Protein AF-A0A6V7KW07-F1 (afdb_monomer_lite)

Secondary structure (DSSP, 8-state):
---------TTTTB-TTT--B-SSEEEETT---EEHHHHHIIIIIS---B-TTT--B-S-EEEESS---GGGS---SEEETTTTEEESSHHHHHHHHHHHSEE-SS--S--EESSHHHHHHHHHHHH-----HHHHHT--

Sequence (140 aa):
MADKSKENNNNAGACVVCYKNVDIYSIGMCEHPVCYECSTRMRVLCKQNECPICRQDLPKVVFTKDIKPFRHIRRGNLFDGRYNIYFESRDVQQKFIQLLMHTCSICHEEQAFSNFHALKDHMRKKHELHYCDLCVENLK

Organism: NCBI:txid1563983

Radius of gyration: 18.55 Å; chains: 1; bounding box: 37×35×66 Å

pLDDT: mean 88.05, std 15.69, range [35.59, 97.81]

InterPro domains:
  IPR001841 Zinc finger, RING-type [PS50089] (15-55)
  IPR013083 Zinc finger, RING/FYVE/PHD-type [G3DSA:3.30.40.10] (1-70)
  IPR041888 ZN598/HEL22, RING finger [cd16615] (15-63)
  IPR044288 ZNF598/HEL2 [PTHR22938] (11-140)

Structure (mmCIF, N/CA/C/O backbone):
data_AF-A0A6V7KW07-F1
#
_entry.id   AF-A0A6V7KW07-F1
#
loop_
_atom_site.group_PDB
_atom_site.id
_atom_site.type_symbol
_atom_site.label_atom_id
_atom_site.label_alt_id
_atom_site.label_comp_id
_atom_site.label_asym_id
_atom_site.label_entity_id
_atom_site.label_seq_id
_atom_site.pdbx_PDB_ins_code
_atom_site.Cartn_x
_atom_site.Cartn_y
_atom_site.Cartn_z
_atom_site.occupancy
_atom_site.B_iso_or_equiv
_atom_site.auth_seq_id
_atom_site.auth_comp_id
_atom_site.auth_asym_id
_atom_site.auth_atom_id
_atom_site.pdbx_PDB_model_num
ATOM 1 N N . MET A 1 1 ? -12.178 -21.310 -46.068 1.00 35.59 1 MET A N 1
ATOM 2 C CA . MET A 1 1 ? -10.986 -21.851 -45.382 1.00 35.59 1 MET A CA 1
ATOM 3 C C . MET A 1 1 ? -10.550 -20.833 -44.335 1.00 35.59 1 MET A C 1
ATOM 5 O O . MET A 1 1 ? -10.276 -19.715 -44.738 1.00 35.59 1 MET A O 1
ATOM 9 N N . ALA A 1 2 ? -10.578 -21.246 -43.055 1.00 38.84 2 ALA A N 1
ATOM 10 C CA . ALA A 1 2 ? -10.009 -20.642 -41.829 1.00 38.84 2 ALA A CA 1
ATOM 11 C C . ALA A 1 2 ? -10.277 -19.135 -41.601 1.00 38.84 2 ALA A C 1
ATOM 13 O O . ALA A 1 2 ? -9.667 -18.292 -42.242 1.00 38.84 2 ALA A O 1
ATOM 14 N N . ASP A 1 3 ? -11.226 -18.707 -40.764 1.00 39.97 3 ASP A N 1
ATOM 15 C CA . ASP A 1 3 ? -11.284 -18.847 -39.293 1.00 39.97 3 ASP A CA 1
ATOM 16 C C . ASP A 1 3 ? -9.932 -18.668 -38.584 1.00 39.97 3 ASP A C 1
ATOM 18 O O . ASP A 1 3 ? -9.062 -19.542 -38.638 1.00 39.97 3 ASP A O 1
ATOM 22 N N . LYS A 1 4 ? -9.782 -17.522 -37.910 1.00 39.94 4 LYS A N 1
ATOM 23 C CA . LYS A 1 4 ? -9.125 -17.441 -36.602 1.00 39.94 4 LYS A CA 1
ATOM 24 C C . LYS A 1 4 ? -9.529 -16.152 -35.893 1.00 39.94 4 LYS A C 1
ATOM 26 O O . LYS A 1 4 ? -8.863 -15.121 -35.988 1.00 39.94 4 LYS A O 1
ATOM 31 N N . SER A 1 5 ? -10.615 -16.260 -35.138 1.00 45.47 5 SER A N 1
ATOM 32 C CA . SER A 1 5 ? -10.831 -15.482 -33.921 1.00 45.47 5 SER A CA 1
ATOM 33 C C . SER A 1 5 ? -9.555 -15.485 -33.069 1.00 45.47 5 SER A C 1
ATOM 35 O O . SER A 1 5 ? -8.989 -16.540 -32.781 1.00 45.47 5 SER A O 1
ATOM 37 N N . LYS A 1 6 ? -9.092 -14.305 -32.655 1.00 38.75 6 LYS A N 1
ATOM 38 C CA . LYS A 1 6 ? -8.189 -14.159 -31.508 1.00 38.75 6 LYS A CA 1
ATOM 39 C C . LYS A 1 6 ? -8.910 -13.341 -30.448 1.00 38.75 6 LYS A C 1
ATOM 41 O O . LYS A 1 6 ? -8.697 -12.141 -30.313 1.00 38.75 6 LYS A O 1
ATOM 46 N N . GLU A 1 7 ? -9.774 -14.028 -29.709 1.00 42.28 7 GLU A N 1
ATOM 47 C CA . GLU A 1 7 ? -10.015 -13.693 -28.311 1.00 42.28 7 GLU A CA 1
ATOM 48 C C . GLU A 1 7 ? -8.656 -13.635 -27.606 1.00 42.28 7 GLU A C 1
ATOM 50 O O . GLU A 1 7 ? -7.849 -14.556 -27.741 1.00 42.28 7 GLU A O 1
ATOM 55 N N . ASN A 1 8 ? -8.375 -12.560 -26.873 1.00 36.12 8 ASN A N 1
ATOM 56 C CA . ASN A 1 8 ? -7.239 -12.557 -25.960 1.00 36.12 8 ASN A CA 1
ATOM 57 C C . ASN A 1 8 ? -7.607 -11.846 -24.654 1.00 36.12 8 ASN A C 1
ATOM 59 O O . ASN A 1 8 ? -7.234 -10.710 -24.393 1.00 36.12 8 ASN A O 1
ATOM 63 N N . ASN A 1 9 ? -8.370 -12.599 -23.862 1.00 37.94 9 ASN A N 1
ATOM 64 C CA . ASN A 1 9 ? -8.259 -12.743 -22.415 1.00 37.94 9 ASN A CA 1
ATOM 65 C C . ASN A 1 9 ? -8.400 -11.465 -21.560 1.00 37.94 9 ASN A C 1
ATOM 67 O O . ASN A 1 9 ? -7.426 -10.773 -21.264 1.00 37.94 9 ASN A O 1
ATOM 71 N N . ASN A 1 10 ? -9.615 -11.247 -21.047 1.00 39.22 10 ASN A N 1
ATOM 72 C CA . ASN A 1 10 ? -10.004 -10.234 -20.051 1.00 39.22 10 ASN A CA 1
ATOM 73 C C . ASN A 1 10 ? -9.344 -10.421 -18.657 1.00 39.22 10 ASN A C 1
ATOM 75 O O . ASN A 1 10 ? -9.960 -10.139 -17.636 1.00 39.22 10 ASN A O 1
ATOM 79 N N . ASN A 1 11 ? -8.100 -10.909 -18.594 1.00 50.12 11 ASN A N 1
ATOM 80 C CA . ASN A 1 11 ? -7.368 -11.196 -17.357 1.00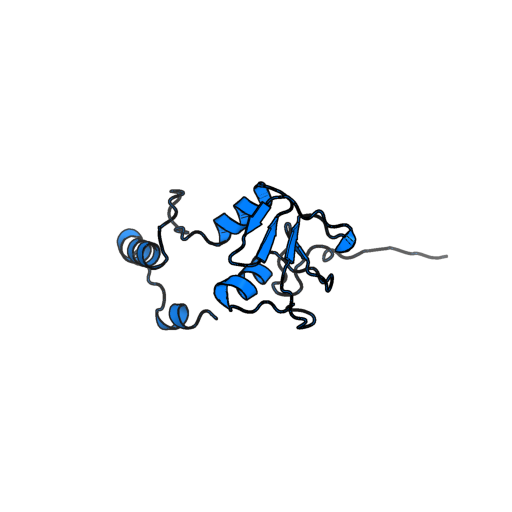 50.12 11 ASN A CA 1
ATOM 81 C C . ASN A 1 11 ? -5.919 -10.658 -17.352 1.00 50.12 11 ASN A C 1
ATOM 83 O O . ASN A 1 11 ? -5.145 -10.965 -16.451 1.00 50.12 11 ASN A O 1
ATOM 87 N N . ALA A 1 12 ? -5.521 -9.849 -18.343 1.00 60.69 12 ALA A N 1
ATOM 88 C CA . ALA A 1 12 ? -4.148 -9.335 -18.462 1.00 60.69 12 ALA A CA 1
ATOM 89 C C . ALA A 1 12 ? -3.749 -8.303 -17.380 1.00 60.69 12 ALA A C 1
ATOM 91 O O . ALA A 1 12 ? -2.587 -7.911 -17.310 1.00 60.69 12 ALA A O 1
ATOM 92 N N . GLY A 1 13 ? -4.695 -7.870 -16.539 1.00 82.56 13 GLY A N 1
ATOM 93 C CA . GLY A 1 13 ? -4.489 -6.849 -15.509 1.00 82.56 13 GLY A CA 1
ATOM 94 C C . GLY A 1 13 ? -4.784 -7.299 -14.078 1.00 82.56 13 GLY A C 1
ATOM 95 O O . GLY A 1 13 ? -4.715 -6.468 -13.180 1.00 82.56 13 GLY A O 1
ATOM 96 N N . ALA A 1 14 ? -5.130 -8.567 -13.831 1.00 93.38 14 ALA A N 1
ATOM 97 C CA . ALA A 1 14 ? -5.489 -9.033 -12.491 1.00 93.38 14 ALA A CA 1
ATOM 98 C C . ALA A 1 14 ? -4.270 -9.509 -11.683 1.00 93.38 14 ALA A C 1
ATOM 100 O O . ALA A 1 14 ? -3.322 -10.091 -12.211 1.00 93.38 14 ALA A O 1
ATOM 101 N N . CYS A 1 15 ? -4.299 -9.293 -10.369 1.00 95.38 15 CYS A N 1
ATOM 102 C CA . CYS A 1 15 ? -3.272 -9.781 -9.457 1.00 95.38 15 CYS A CA 1
ATOM 103 C C . CYS A 1 15 ? -3.432 -11.284 -9.238 1.00 95.38 15 CYS A C 1
ATOM 105 O O . CYS A 1 15 ? -4.479 -11.720 -8.777 1.00 95.38 15 CYS A O 1
ATOM 107 N N . VAL A 1 16 ? -2.381 -12.078 -9.426 1.00 93.00 16 VAL A N 1
ATOM 108 C CA . VAL A 1 16 ? -2.450 -13.534 -9.184 1.00 93.00 16 VAL A CA 1
ATOM 109 C C . VAL A 1 16 ? -2.633 -13.919 -7.707 1.00 93.00 16 VAL A C 1
ATOM 111 O O . VAL A 1 16 ? -2.960 -15.060 -7.407 1.00 93.00 16 VAL A O 1
ATOM 114 N N . VAL A 1 17 ? -2.411 -12.981 -6.777 1.00 95.19 17 VAL A N 1
ATOM 115 C CA . VAL A 1 17 ? -2.537 -13.224 -5.329 1.00 95.19 17 VAL A CA 1
ATOM 116 C C . VAL A 1 17 ? -3.959 -12.956 -4.835 1.00 95.19 17 VAL A C 1
ATOM 118 O O . VAL A 1 17 ? -4.502 -13.746 -4.071 1.00 95.19 17 VAL A O 1
ATOM 121 N N . CYS A 1 18 ? -4.564 -11.835 -5.241 1.00 96.56 18 CYS A N 1
ATOM 122 C CA . CYS A 1 18 ? -5.886 -11.419 -4.754 1.00 96.56 18 CYS A CA 1
ATOM 123 C C . CYS A 1 18 ? -6.975 -11.366 -5.829 1.00 96.56 18 CYS A C 1
ATOM 125 O O . CYS A 1 18 ? -8.109 -11.030 -5.505 1.00 96.56 18 CYS A O 1
ATOM 127 N N . TYR A 1 19 ? -6.638 -11.654 -7.088 1.00 95.56 19 TYR A N 1
ATOM 128 C CA . TYR A 1 19 ? -7.529 -11.665 -8.256 1.00 95.56 19 TYR A CA 1
ATOM 129 C C . TYR A 1 19 ? -8.255 -10.342 -8.555 1.00 95.56 19 TYR A C 1
ATOM 131 O O . TYR A 1 19 ? -9.131 -10.296 -9.413 1.00 95.56 19 TYR A O 1
ATOM 139 N N . LYS A 1 20 ? -7.876 -9.241 -7.892 1.00 94.44 20 LYS A N 1
ATOM 140 C CA . LYS A 1 20 ? -8.365 -7.892 -8.207 1.00 94.44 20 LYS A CA 1
ATOM 141 C C . LYS A 1 20 ? -7.637 -7.319 -9.423 1.00 94.44 20 LYS A C 1
ATOM 143 O O . LYS A 1 20 ? -6.455 -7.609 -9.616 1.00 94.44 20 LYS A O 1
ATOM 148 N N . ASN A 1 21 ? -8.309 -6.444 -10.169 1.00 94.50 21 ASN A N 1
ATOM 149 C CA . ASN A 1 21 ? -7.675 -5.609 -11.193 1.00 94.50 21 ASN A CA 1
ATOM 150 C C . ASN A 1 21 ? -6.602 -4.707 -10.574 1.00 94.50 21 ASN A C 1
ATOM 152 O O . ASN A 1 21 ? -6.756 -4.234 -9.445 1.00 94.50 21 ASN A O 1
ATOM 156 N N . VAL A 1 22 ? -5.510 -4.496 -11.304 1.00 94.81 22 VAL A N 1
ATOM 157 C CA . VAL A 1 22 ? -4.309 -3.841 -10.791 1.00 94.81 22 VAL A CA 1
ATOM 158 C C . VAL A 1 22 ? -4.000 -2.580 -11.579 1.00 94.81 22 VAL A C 1
ATOM 160 O O . VAL A 1 22 ? -3.649 -2.647 -12.750 1.00 94.81 22 VAL A O 1
ATOM 163 N N . ASP A 1 23 ? -4.042 -1.442 -10.889 1.00 93.62 23 ASP A N 1
ATOM 164 C CA . ASP A 1 23 ? -3.575 -0.157 -11.427 1.00 93.62 23 ASP A CA 1
ATOM 165 C C . ASP A 1 23 ? -2.111 0.133 -11.063 1.00 93.62 23 ASP A C 1
ATOM 167 O O . ASP A 1 23 ? -1.434 0.914 -11.727 1.00 93.62 23 ASP A O 1
ATOM 171 N N . ILE A 1 24 ? -1.627 -0.457 -9.963 1.00 96.25 24 ILE A N 1
ATOM 172 C CA . ILE A 1 24 ? -0.268 -0.269 -9.445 1.00 96.25 24 ILE A CA 1
ATOM 173 C C . ILE A 1 24 ? 0.324 -1.634 -9.103 1.00 96.25 24 ILE A C 1
ATOM 175 O O . ILE A 1 24 ? -0.177 -2.360 -8.235 1.00 96.25 24 ILE A O 1
ATOM 179 N N . TYR A 1 25 ? 1.438 -1.942 -9.749 1.00 96.19 25 TYR A N 1
ATOM 180 C CA . TYR A 1 25 ? 2.221 -3.149 -9.553 1.00 96.19 25 TYR A CA 1
ATOM 181 C C . TYR A 1 25 ? 3.414 -2.892 -8.641 1.00 96.19 25 TYR A C 1
ATOM 183 O O . TYR A 1 25 ? 3.975 -1.802 -8.605 1.00 96.19 25 TYR A O 1
ATOM 191 N N . SER A 1 26 ? 3.830 -3.933 -7.935 1.00 96.12 26 SER A N 1
ATOM 192 C CA . SER A 1 26 ? 5.103 -4.064 -7.252 1.00 96.12 26 SER A CA 1
ATOM 193 C C . SER A 1 26 ? 5.984 -5.009 -8.054 1.00 96.12 26 SER A C 1
ATOM 195 O O . SER A 1 26 ? 5.628 -6.174 -8.237 1.00 96.12 26 SER A O 1
ATOM 197 N N . ILE A 1 27 ? 7.126 -4.505 -8.520 1.00 94.31 27 ILE A N 1
ATOM 198 C CA . ILE A 1 27 ? 8.106 -5.288 -9.270 1.00 94.31 27 ILE A CA 1
ATOM 199 C C . ILE A 1 27 ? 9.420 -5.339 -8.488 1.00 94.31 27 ILE A C 1
ATOM 201 O O . ILE A 1 27 ? 9.990 -4.307 -8.118 1.00 94.31 27 ILE A O 1
ATOM 205 N N . GLY A 1 28 ? 9.902 -6.553 -8.232 1.00 93.56 28 GLY A N 1
ATOM 206 C CA . GLY A 1 28 ? 11.223 -6.816 -7.663 1.00 93.56 28 GLY A CA 1
ATOM 207 C C . GLY A 1 28 ? 12.219 -7.297 -8.717 1.00 93.56 28 GLY A C 1
ATOM 208 O O . GLY A 1 28 ? 11.895 -7.416 -9.895 1.00 93.56 28 GLY A O 1
ATOM 209 N N . MET A 1 29 ? 13.430 -7.644 -8.283 1.00 92.81 29 MET A N 1
ATOM 210 C CA . MET A 1 29 ? 14.473 -8.175 -9.174 1.00 92.81 29 MET A CA 1
ATOM 211 C C . MET A 1 29 ? 14.111 -9.514 -9.844 1.00 92.81 29 MET A C 1
ATOM 213 O O . MET A 1 29 ? 14.745 -9.879 -10.824 1.00 92.81 29 MET A O 1
ATOM 217 N N . CYS A 1 30 ? 13.113 -10.240 -9.325 1.00 93.94 30 CYS A N 1
ATOM 218 C CA . CYS A 1 30 ? 12.584 -11.460 -9.940 1.00 93.94 30 CYS A CA 1
ATOM 219 C C . CYS A 1 30 ? 11.525 -11.188 -11.025 1.00 93.94 30 CYS A C 1
ATOM 221 O O . CYS A 1 30 ? 10.955 -12.134 -11.551 1.00 93.94 30 CYS A O 1
ATOM 223 N N . GLU A 1 31 ? 11.199 -9.917 -11.290 1.00 92.00 31 GLU A N 1
ATOM 224 C CA . GLU A 1 31 ? 10.319 -9.431 -12.370 1.00 92.00 31 GLU A CA 1
ATOM 225 C C . GLU A 1 31 ? 8.856 -9.913 -12.351 1.00 92.00 31 GLU A C 1
ATOM 227 O O . GLU A 1 31 ? 8.051 -9.479 -13.167 1.00 92.00 31 GLU A O 1
ATOM 232 N N . HIS A 1 32 ? 8.474 -10.730 -11.374 1.00 93.56 32 HIS A N 1
ATOM 233 C CA . HIS A 1 32 ? 7.098 -11.140 -11.114 1.00 93.56 32 HIS A CA 1
ATOM 234 C C . HIS A 1 32 ? 6.205 -9.959 -10.679 1.00 93.56 32 HIS A C 1
ATOM 236 O O . HIS A 1 32 ? 6.435 -9.406 -9.597 1.00 93.56 32 HIS A O 1
ATOM 242 N N . PRO A 1 33 ? 5.169 -9.591 -11.460 1.00 94.25 33 PRO A N 1
ATOM 243 C CA . PRO A 1 33 ? 4.261 -8.514 -11.096 1.00 94.25 33 PRO A CA 1
ATOM 244 C C . PRO A 1 33 ? 3.227 -8.964 -10.061 1.00 94.25 33 PRO A C 1
ATOM 246 O O . PRO A 1 33 ? 2.544 -9.973 -10.224 1.00 94.25 33 PRO A O 1
ATOM 249 N N . VAL A 1 34 ? 3.077 -8.175 -8.999 1.00 96.19 34 VAL A N 1
ATOM 250 C CA . VAL A 1 34 ? 2.070 -8.364 -7.940 1.00 96.19 34 VAL A CA 1
ATOM 251 C C . VAL A 1 34 ? 1.421 -7.015 -7.658 1.00 96.19 34 VAL A C 1
ATOM 253 O O . VAL A 1 34 ? 2.102 -6.001 -7.752 1.00 96.19 34 VAL A O 1
ATOM 256 N N . CYS A 1 35 ? 0.136 -6.938 -7.303 1.00 97.69 35 CYS A N 1
ATOM 257 C CA . CYS A 1 35 ? -0.439 -5.634 -6.956 1.00 97.69 35 CYS A CA 1
ATOM 258 C C . CYS A 1 35 ? 0.232 -5.024 -5.715 1.00 97.69 35 CYS A C 1
ATOM 260 O O . CYS A 1 35 ? 0.675 -5.729 -4.799 1.00 97.69 35 CYS A O 1
ATOM 262 N N . TYR A 1 36 ? 0.285 -3.695 -5.672 1.00 97.75 36 TYR A N 1
ATOM 263 C CA . TYR A 1 36 ? 0.917 -2.978 -4.568 1.00 97.75 36 TYR A CA 1
ATOM 264 C C . TYR A 1 36 ? 0.240 -3.250 -3.213 1.00 97.75 36 TYR A C 1
ATOM 266 O O . TYR A 1 36 ? 0.934 -3.273 -2.200 1.00 97.75 36 TYR A O 1
ATOM 274 N N . GLU A 1 37 ? -1.072 -3.523 -3.174 1.00 97.81 37 GLU A N 1
ATOM 275 C CA . GLU A 1 37 ? -1.790 -3.902 -1.946 1.00 97.81 37 GLU A CA 1
ATOM 276 C C . GLU A 1 37 ? -1.255 -5.214 -1.365 1.00 97.81 37 GLU A C 1
ATOM 278 O O . GLU A 1 37 ? -0.907 -5.280 -0.186 1.00 97.81 37 GLU A O 1
ATOM 283 N N . CYS A 1 38 ? -1.132 -6.254 -2.196 1.00 97.81 38 CYS A N 1
ATOM 284 C CA . CYS A 1 38 ? -0.604 -7.548 -1.771 1.00 97.81 38 CYS A CA 1
ATOM 285 C C . CYS A 1 38 ? 0.860 -7.435 -1.345 1.00 97.81 38 CYS A C 1
ATOM 287 O O . CYS A 1 38 ? 1.220 -7.947 -0.288 1.00 97.81 38 CYS A O 1
ATOM 289 N N . SER A 1 39 ? 1.697 -6.719 -2.108 1.00 97.56 39 SER A N 1
ATOM 290 C CA . SER A 1 39 ? 3.085 -6.493 -1.689 1.00 97.56 39 SER A CA 1
ATOM 291 C C . SER A 1 39 ? 3.167 -5.701 -0.383 1.00 97.56 39 SER A C 1
ATOM 293 O O . SER A 1 39 ? 4.023 -6.005 0.446 1.00 97.56 39 SER A O 1
ATOM 295 N N . THR A 1 40 ? 2.311 -4.694 -0.189 1.00 97.44 40 THR A N 1
ATOM 296 C CA . THR A 1 40 ? 2.242 -3.921 1.059 1.00 97.44 40 THR A CA 1
ATOM 297 C C . THR A 1 40 ? 1.854 -4.823 2.222 1.00 97.44 40 THR A C 1
ATOM 299 O O . THR A 1 40 ? 2.519 -4.794 3.251 1.00 97.44 40 THR A O 1
ATOM 302 N N . ARG A 1 41 ? 0.839 -5.680 2.054 1.00 96.06 41 ARG A N 1
ATOM 303 C CA . ARG A 1 41 ? 0.429 -6.643 3.082 1.00 96.06 41 ARG A CA 1
ATOM 304 C C . ARG A 1 41 ? 1.593 -7.543 3.498 1.00 96.06 41 ARG A C 1
ATOM 306 O O . ARG A 1 41 ? 1.902 -7.603 4.684 1.00 96.06 41 ARG A O 1
ATOM 313 N N . MET A 1 42 ? 2.278 -8.172 2.542 1.00 95.81 42 MET A N 1
ATOM 314 C CA . MET A 1 42 ? 3.404 -9.063 2.850 1.00 95.81 42 MET A CA 1
ATOM 315 C C . MET A 1 42 ? 4.526 -8.325 3.593 1.00 95.81 42 MET A C 1
ATOM 317 O O . MET A 1 42 ? 4.963 -8.763 4.656 1.00 95.81 42 MET A O 1
ATOM 321 N N . ARG A 1 43 ? 4.943 -7.157 3.088 1.00 96.75 43 ARG A N 1
ATOM 322 C CA . ARG A 1 43 ? 6.085 -6.407 3.637 1.00 96.75 43 ARG A CA 1
ATOM 323 C C . ARG A 1 43 ? 5.786 -5.721 4.963 1.00 96.75 43 ARG A C 1
ATOM 325 O O . ARG A 1 43 ? 6.615 -5.741 5.866 1.00 96.75 43 ARG A O 1
ATOM 332 N N . VAL A 1 44 ? 4.623 -5.084 5.075 1.00 95.38 44 VAL A N 1
ATOM 333 C CA . VAL A 1 44 ? 4.276 -4.221 6.212 1.00 95.38 44 VAL A CA 1
ATOM 334 C C . VAL A 1 44 ? 3.597 -5.017 7.320 1.00 95.38 44 VAL A C 1
ATOM 336 O O . VAL A 1 44 ? 4.020 -4.935 8.472 1.00 95.38 44 VAL A O 1
ATOM 339 N N . LEU A 1 45 ? 2.563 -5.792 6.979 1.00 92.81 45 LEU A N 1
ATOM 340 C CA . LEU A 1 45 ? 1.759 -6.521 7.961 1.00 92.81 45 LEU A CA 1
ATOM 341 C C . LEU A 1 45 ? 2.425 -7.846 8.352 1.00 92.81 45 LEU A C 1
ATOM 343 O O . LEU A 1 45 ? 2.652 -8.097 9.536 1.00 92.81 45 LEU A O 1
ATOM 347 N N . CYS A 1 46 ? 2.790 -8.664 7.360 1.00 94.00 46 CYS A N 1
ATOM 348 C CA . CYS A 1 46 ? 3.376 -9.989 7.589 1.00 94.00 46 CYS A CA 1
ATOM 349 C C . CYS A 1 46 ? 4.890 -9.932 7.872 1.00 94.00 46 CYS A C 1
ATOM 351 O O . CYS A 1 46 ? 5.455 -10.907 8.361 1.00 94.00 46 CYS A O 1
ATOM 353 N N . LYS A 1 47 ? 5.545 -8.789 7.608 1.00 94.31 47 LYS A N 1
ATOM 354 C CA . LYS A 1 47 ? 7.000 -8.581 7.750 1.00 94.31 47 LYS A CA 1
ATOM 355 C C . LYS A 1 47 ? 7.840 -9.565 6.923 1.00 94.31 47 LYS A C 1
ATOM 357 O O . LYS A 1 47 ? 8.918 -9.974 7.345 1.00 94.31 47 LYS A O 1
ATOM 362 N N . GLN A 1 48 ? 7.343 -9.931 5.745 1.00 95.88 48 GLN A N 1
ATOM 363 C CA . GLN A 1 48 ? 7.989 -10.832 4.794 1.00 95.88 48 GLN A CA 1
ATOM 364 C C . GLN A 1 48 ? 8.310 -10.076 3.503 1.00 95.88 48 GLN A C 1
ATOM 366 O O . GLN A 1 48 ? 7.434 -9.472 2.881 1.00 95.88 48 GLN A O 1
ATOM 371 N N . ASN A 1 49 ? 9.578 -10.114 3.093 1.00 96.38 49 ASN A N 1
ATOM 372 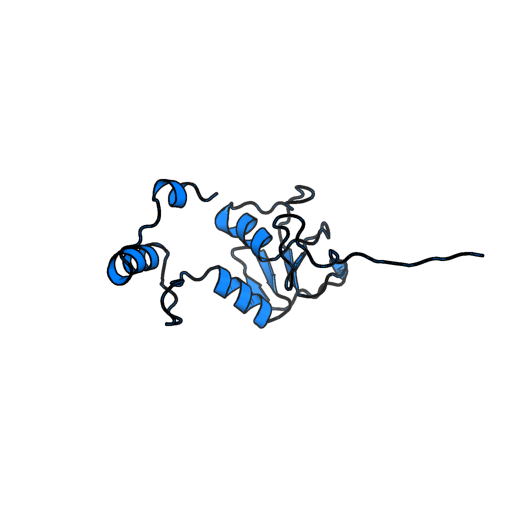C CA . ASN A 1 49 ? 10.071 -9.425 1.897 1.00 96.38 49 ASN A CA 1
ATOM 373 C C . ASN A 1 49 ? 10.205 -10.352 0.683 1.00 96.38 49 ASN A C 1
ATOM 375 O O . ASN A 1 49 ? 10.778 -9.952 -0.326 1.00 96.38 49 ASN A O 1
ATOM 379 N N . GLU A 1 50 ? 9.666 -11.564 0.750 1.00 97.06 50 GLU A N 1
ATOM 380 C CA . GLU A 1 50 ? 9.731 -12.538 -0.334 1.00 97.06 50 GLU A CA 1
ATOM 381 C C . GLU A 1 50 ? 8.698 -12.246 -1.431 1.00 97.06 50 GLU A C 1
ATOM 383 O O . GLU A 1 50 ? 7.612 -11.709 -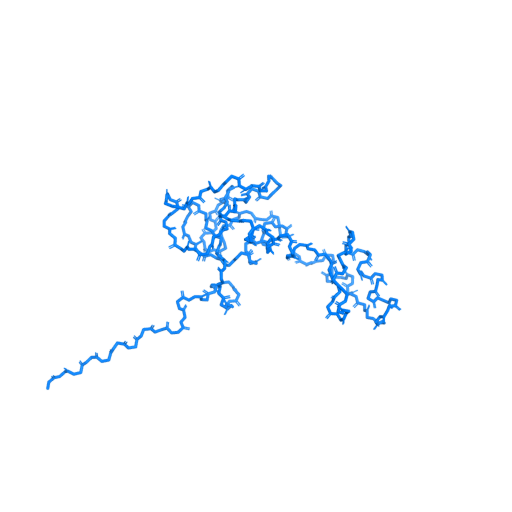1.193 1.00 97.06 50 GLU A O 1
ATOM 388 N N . CYS A 1 51 ? 9.023 -12.629 -2.664 1.00 96.62 51 CYS A N 1
ATOM 389 C CA . CYS A 1 51 ? 8.054 -12.655 -3.749 1.00 96.62 51 CYS A CA 1
ATOM 390 C C . CYS A 1 51 ? 6.968 -13.705 -3.448 1.00 96.62 51 CYS A C 1
ATOM 392 O O . CYS A 1 51 ? 7.306 -14.881 -3.306 1.00 96.62 51 CYS A O 1
ATOM 394 N N . PRO A 1 52 ? 5.668 -13.361 -3.450 1.00 94.50 52 PRO A N 1
ATOM 395 C CA . PRO A 1 52 ? 4.611 -14.345 -3.204 1.00 94.50 52 PRO A CA 1
ATOM 396 C C . PRO A 1 52 ? 4.468 -15.378 -4.335 1.00 94.50 52 PRO A C 1
ATOM 398 O O . PRO A 1 52 ? 3.791 -16.383 -4.149 1.00 94.50 52 PRO A O 1
ATOM 401 N N . ILE A 1 53 ? 5.098 -15.148 -5.496 1.00 95.00 53 ILE A N 1
ATOM 402 C CA . ILE A 1 53 ? 5.081 -16.076 -6.636 1.00 95.00 53 ILE A CA 1
ATOM 403 C C . ILE A 1 53 ? 6.239 -17.074 -6.548 1.00 95.00 53 ILE A C 1
ATOM 405 O O . ILE A 1 53 ? 6.015 -18.279 -6.537 1.00 95.00 53 ILE A O 1
ATOM 409 N N . CYS A 1 54 ? 7.482 -16.587 -6.481 1.00 96.56 54 CYS A N 1
ATOM 410 C CA . CYS A 1 54 ? 8.672 -17.444 -6.559 1.00 96.56 54 CYS A CA 1
ATOM 411 C C . CYS A 1 54 ? 9.436 -17.613 -5.241 1.00 96.56 54 CYS A C 1
ATOM 413 O O . CYS A 1 54 ? 10.447 -18.307 -5.225 1.00 96.56 54 CYS A O 1
ATOM 415 N N . ARG A 1 55 ? 8.988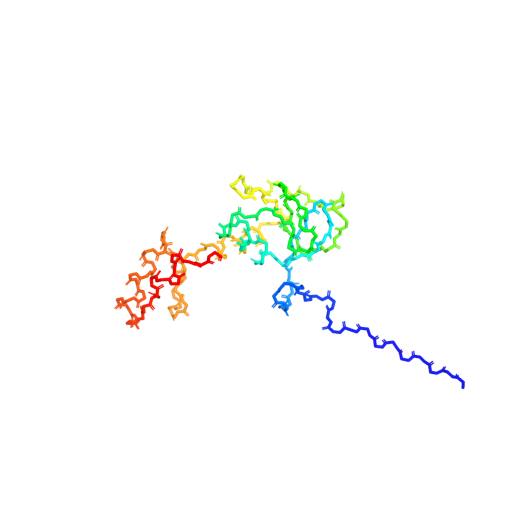 -16.978 -4.150 1.00 96.31 55 ARG A N 1
ATOM 416 C CA . ARG A 1 55 ? 9.621 -16.994 -2.815 1.00 96.31 55 ARG A CA 1
ATOM 417 C C . ARG A 1 55 ? 11.049 -16.454 -2.751 1.00 96.31 55 ARG A C 1
ATOM 419 O O . ARG A 1 55 ? 11.715 -16.576 -1.735 1.00 96.31 55 ARG A O 1
ATOM 426 N N . GLN A 1 56 ? 11.533 -15.827 -3.818 1.00 97.50 56 GLN A N 1
ATOM 427 C CA . GLN A 1 56 ? 12.820 -15.152 -3.771 1.00 97.50 56 GLN A CA 1
ATOM 428 C C . GLN A 1 56 ? 12.741 -13.962 -2.809 1.00 97.50 56 GLN A C 1
ATOM 430 O O . GLN A 1 56 ? 11.793 -13.178 -2.898 1.00 97.50 56 GLN A O 1
ATOM 435 N N . ASP A 1 57 ? 13.741 -13.793 -1.941 1.00 97.38 57 ASP A N 1
ATOM 436 C CA . ASP A 1 57 ? 13.867 -12.580 -1.135 1.00 97.38 57 ASP A CA 1
ATOM 437 C C . ASP A 1 57 ? 14.027 -11.355 -2.048 1.00 97.38 57 ASP A C 1
ATOM 439 O O . ASP A 1 57 ? 14.808 -11.347 -3.008 1.00 97.38 57 ASP A O 1
ATOM 443 N N . LEU A 1 58 ? 13.238 -10.319 -1.773 1.00 96.31 58 LEU A N 1
ATOM 444 C CA . LEU A 1 58 ? 13.240 -9.067 -2.513 1.00 96.31 58 LEU A CA 1
ATOM 445 C C . LEU A 1 58 ? 13.589 -7.931 -1.543 1.00 96.31 58 LEU A C 1
ATOM 447 O O . LEU A 1 58 ? 12.682 -7.291 -0.993 1.00 96.31 58 LEU A O 1
ATOM 451 N N . PRO A 1 59 ? 14.885 -7.604 -1.376 1.00 94.62 59 PRO A N 1
ATOM 452 C CA . PRO A 1 59 ? 15.318 -6.533 -0.482 1.00 94.62 59 PRO A CA 1
ATOM 453 C C . PRO A 1 59 ? 14.704 -5.177 -0.831 1.00 94.62 59 PRO A C 1
ATOM 455 O O . PRO A 1 59 ? 14.531 -4.332 0.041 1.00 94.62 59 PRO A O 1
ATOM 458 N N . LYS A 1 60 ? 14.393 -4.962 -2.116 1.00 94.31 60 LYS A N 1
ATOM 459 C CA . LYS A 1 60 ? 13.813 -3.736 -2.667 1.00 94.31 60 LYS A CA 1
ATOM 460 C C . LYS A 1 60 ? 12.786 -4.073 -3.742 1.00 94.31 60 LYS A C 1
ATOM 462 O O . LYS A 1 60 ? 12.988 -5.002 -4.525 1.00 94.31 60 LYS A O 1
ATOM 467 N N . VAL A 1 61 ? 11.737 -3.262 -3.825 1.00 95.50 61 VAL A N 1
ATOM 468 C CA . VAL A 1 61 ? 10.744 -3.292 -4.911 1.00 95.50 61 VAL A CA 1
ATOM 469 C C . VAL A 1 61 ? 10.475 -1.889 -5.430 1.00 95.50 61 VAL A C 1
ATOM 471 O O . VAL A 1 61 ? 10.744 -0.900 -4.746 1.00 95.50 61 VAL A O 1
ATOM 474 N N . VAL A 1 62 ? 9.932 -1.808 -6.639 1.00 95.88 62 VAL A N 1
ATOM 475 C CA . VAL A 1 62 ? 9.413 -0.565 -7.206 1.00 95.88 62 VAL A CA 1
ATOM 476 C C . VAL A 1 62 ? 7.907 -0.688 -7.371 1.00 95.88 62 VAL A C 1
ATOM 478 O O . VAL A 1 62 ? 7.429 -1.671 -7.934 1.00 95.88 62 VAL A O 1
ATOM 481 N N . PHE A 1 63 ? 7.169 0.300 -6.873 1.00 96.44 63 PHE A N 1
ATOM 482 C CA . PHE A 1 63 ? 5.751 0.465 -7.156 1.00 96.44 63 PHE A CA 1
ATOM 483 C C . PHE A 1 63 ? 5.581 1.360 -8.386 1.00 96.44 63 PHE A C 1
ATOM 485 O O . PHE A 1 63 ? 6.092 2.483 -8.414 1.00 96.44 63 PHE A O 1
ATOM 492 N N . THR A 1 64 ? 4.887 0.852 -9.402 1.00 94.12 64 THR A N 1
ATOM 493 C CA . THR A 1 64 ? 4.768 1.467 -10.734 1.00 94.12 64 THR A CA 1
ATOM 494 C C . THR A 1 64 ? 3.439 1.102 -11.390 1.00 94.12 64 THR A C 1
ATOM 496 O O . THR A 1 64 ? 2.852 0.069 -11.068 1.00 94.12 64 THR A O 1
ATOM 499 N N . LYS A 1 65 ? 2.956 1.945 -12.306 1.00 92.88 65 LYS A N 1
ATOM 500 C CA . LYS A 1 65 ? 1.773 1.645 -13.131 1.00 92.88 65 LYS A CA 1
ATOM 501 C C . LYS A 1 65 ? 2.112 0.847 -14.390 1.00 92.88 65 LYS A C 1
ATOM 503 O O . LYS A 1 65 ? 1.233 0.218 -14.966 1.00 92.88 65 LYS A O 1
ATOM 508 N N . ASP A 1 66 ? 3.383 0.831 -14.788 1.00 86.75 66 ASP A N 1
ATOM 509 C CA . ASP A 1 66 ? 3.850 0.153 -15.992 1.00 86.75 66 ASP A CA 1
ATOM 510 C C . ASP A 1 66 ? 4.595 -1.143 -15.650 1.00 86.75 66 ASP A C 1
ATOM 512 O O . ASP A 1 66 ? 5.618 -1.134 -14.962 1.00 86.75 66 ASP A O 1
ATOM 516 N N . ILE A 1 67 ? 4.161 -2.269 -16.221 1.00 83.19 67 ILE A N 1
ATOM 517 C CA . ILE A 1 67 ? 4.943 -3.509 -16.167 1.00 83.19 67 ILE A CA 1
ATOM 518 C C . ILE A 1 67 ? 6.054 -3.427 -17.217 1.00 83.19 67 ILE A C 1
ATOM 520 O O . ILE A 1 67 ? 5.819 -3.550 -18.420 1.00 83.19 67 ILE A O 1
ATOM 524 N N . LYS A 1 68 ? 7.288 -3.226 -16.756 1.00 80.69 68 LYS A N 1
ATOM 525 C CA . LYS A 1 68 ? 8.505 -3.241 -17.578 1.00 80.69 68 LYS A CA 1
ATOM 526 C C . LYS A 1 68 ? 9.542 -4.160 -16.929 1.00 80.69 68 LYS A C 1
ATOM 528 O O . LYS A 1 68 ? 9.497 -4.336 -15.711 1.00 80.69 68 LYS A O 1
ATOM 533 N N . PRO A 1 69 ? 10.503 -4.710 -17.695 1.00 78.88 69 PRO A N 1
ATOM 534 C CA . PRO A 1 69 ? 11.652 -5.399 -17.114 1.00 78.88 69 PRO A CA 1
ATOM 535 C C . PRO A 1 69 ? 12.314 -4.527 -16.048 1.00 78.88 69 PRO A C 1
ATOM 537 O O . PRO A 1 69 ? 12.452 -3.316 -16.244 1.00 78.88 69 PRO A O 1
ATOM 540 N N . PHE A 1 70 ? 12.751 -5.118 -14.939 1.00 77.19 70 PHE A N 1
ATOM 541 C CA . PHE A 1 70 ? 13.209 -4.395 -13.750 1.00 77.19 70 PHE A CA 1
ATOM 542 C C . PHE A 1 70 ? 14.361 -3.433 -14.056 1.00 77.19 70 PHE A C 1
ATOM 544 O O . PHE A 1 70 ? 14.446 -2.351 -13.478 1.00 77.19 70 PHE A O 1
ATOM 551 N N . ARG A 1 71 ? 15.212 -3.777 -15.032 1.00 77.94 71 ARG A N 1
ATOM 552 C CA . ARG A 1 71 ? 16.303 -2.910 -15.508 1.00 77.94 71 ARG A CA 1
ATOM 553 C C . ARG A 1 71 ? 15.811 -1.608 -16.155 1.00 77.94 71 ARG A C 1
ATOM 555 O O . ARG A 1 71 ? 16.550 -0.631 -16.189 1.00 77.94 71 ARG A O 1
ATOM 562 N N . HIS A 1 72 ? 14.597 -1.602 -16.697 1.00 77.44 72 HIS A N 1
ATOM 563 C CA . HIS A 1 72 ? 13.984 -0.461 -17.381 1.00 77.44 72 HIS A CA 1
ATOM 564 C C . HIS A 1 72 ? 12.974 0.284 -16.497 1.00 77.44 72 HIS A C 1
ATOM 566 O O . HIS A 1 72 ? 12.496 1.351 -16.886 1.00 77.44 72 HIS A O 1
ATOM 572 N N . ILE A 1 73 ? 12.654 -0.247 -15.313 1.00 75.19 73 ILE A N 1
ATOM 573 C CA . ILE A 1 73 ? 11.813 0.451 -14.346 1.00 75.19 73 ILE A CA 1
ATOM 574 C C . ILE A 1 73 ? 12.608 1.618 -13.768 1.00 75.19 73 ILE A C 1
ATOM 576 O O . ILE A 1 73 ? 13.675 1.447 -13.170 1.00 75.19 73 ILE A O 1
ATOM 580 N N . ARG A 1 74 ? 12.067 2.828 -13.921 1.00 67.44 74 ARG A N 1
ATOM 581 C CA . ARG A 1 74 ? 12.650 4.018 -13.310 1.00 67.44 74 ARG A CA 1
ATOM 582 C C . ARG A 1 74 ? 12.506 3.910 -11.798 1.00 67.44 74 ARG A C 1
ATOM 584 O O . ARG A 1 74 ? 11.409 3.994 -11.255 1.00 67.44 74 ARG A O 1
ATOM 591 N N . ARG A 1 75 ? 13.636 3.776 -11.109 1.00 68.69 75 ARG A N 1
ATOM 592 C CA . ARG A 1 75 ? 13.706 4.057 -9.676 1.00 68.69 75 ARG A CA 1
ATOM 593 C C . ARG A 1 75 ? 13.600 5.569 -9.539 1.00 68.69 75 ARG A C 1
ATOM 595 O O . ARG A 1 75 ? 14.581 6.273 -9.758 1.00 68.69 75 ARG A O 1
ATOM 602 N N . GLY A 1 76 ? 12.391 6.068 -9.301 1.00 68.50 76 GLY A N 1
ATOM 603 C CA . GLY A 1 76 ? 12.194 7.478 -8.991 1.00 68.50 76 GLY A CA 1
ATOM 604 C C . GLY A 1 76 ? 13.007 7.888 -7.758 1.00 68.50 76 GLY A C 1
ATOM 605 O O . GLY A 1 76 ? 13.504 7.048 -7.007 1.00 68.50 76 GLY A O 1
ATOM 606 N N . ASN A 1 77 ? 13.100 9.192 -7.506 1.00 84.50 77 ASN A N 1
ATOM 607 C CA . ASN A 1 77 ? 13.773 9.719 -6.310 1.00 84.50 77 ASN A CA 1
ATOM 608 C C . ASN A 1 77 ? 12.942 9.533 -5.023 1.00 84.50 77 ASN A C 1
ATOM 610 O O . ASN A 1 77 ? 13.367 9.937 -3.945 1.00 84.50 77 ASN A O 1
ATOM 614 N N . LEU A 1 78 ? 11.741 8.960 -5.134 1.00 93.56 78 LEU A N 1
ATOM 615 C CA . LEU A 1 78 ? 10.828 8.722 -4.025 1.00 93.56 78 LEU A CA 1
ATOM 616 C C . LEU A 1 78 ? 11.075 7.325 -3.462 1.00 93.56 78 LEU A C 1
ATOM 618 O O . LEU A 1 78 ? 10.945 6.328 -4.173 1.00 93.56 78 LEU A O 1
ATOM 622 N N . PHE A 1 79 ? 11.412 7.263 -2.179 1.00 95.00 79 PHE A N 1
ATOM 623 C CA . PHE A 1 79 ? 11.792 6.028 -1.511 1.00 95.00 79 PHE A CA 1
ATOM 624 C C . PHE A 1 79 ? 11.274 6.011 -0.072 1.00 95.00 79 PHE A C 1
ATOM 626 O O . PHE A 1 79 ? 11.507 6.956 0.681 1.00 95.00 79 PHE A O 1
ATOM 633 N N . ASP A 1 80 ? 10.588 4.935 0.317 1.00 96.25 80 ASP A N 1
ATOM 634 C CA . ASP A 1 80 ? 10.315 4.628 1.723 1.00 96.25 80 ASP A CA 1
ATOM 635 C C . ASP A 1 80 ? 11.397 3.668 2.235 1.00 96.25 80 ASP A C 1
ATOM 637 O O . ASP A 1 80 ? 11.457 2.497 1.849 1.00 96.25 80 ASP A O 1
ATOM 641 N N . GLY A 1 81 ? 12.262 4.180 3.113 1.00 94.75 81 GLY A N 1
ATOM 642 C CA . GLY A 1 81 ? 13.370 3.417 3.687 1.00 94.75 81 GLY A CA 1
ATOM 643 C C . GLY A 1 81 ? 12.969 2.407 4.762 1.00 94.75 81 GLY A C 1
ATOM 644 O O . GLY A 1 81 ? 13.765 1.527 5.071 1.00 94.75 81 GLY A O 1
ATOM 645 N N . ARG A 1 82 ? 11.752 2.485 5.319 1.00 95.56 82 ARG A N 1
ATOM 646 C CA . ARG A 1 82 ? 11.282 1.528 6.337 1.00 95.56 82 ARG A CA 1
ATOM 647 C C . ARG A 1 82 ? 10.927 0.190 5.702 1.00 95.56 82 ARG A C 1
ATOM 649 O O . ARG A 1 82 ? 11.197 -0.853 6.287 1.00 95.56 82 ARG A O 1
ATOM 656 N N . TYR A 1 83 ? 10.347 0.230 4.503 1.00 97.00 83 TYR A N 1
ATOM 657 C CA . TYR A 1 83 ? 9.892 -0.964 3.782 1.00 97.00 83 TYR A CA 1
ATOM 658 C C . TYR A 1 83 ? 10.671 -1.241 2.490 1.00 97.00 83 TYR A C 1
ATOM 660 O O . TYR A 1 83 ? 10.381 -2.215 1.795 1.00 97.00 83 TYR A O 1
ATOM 668 N N . ASN A 1 84 ? 11.678 -0.413 2.189 1.00 95.75 84 ASN A N 1
ATOM 669 C CA . ASN A 1 84 ? 12.533 -0.502 1.005 1.00 95.75 84 ASN A CA 1
ATOM 670 C C . ASN A 1 84 ? 11.752 -0.467 -0.322 1.00 95.75 84 ASN A C 1
ATOM 672 O O . ASN A 1 84 ? 11.988 -1.266 -1.234 1.00 95.75 84 ASN A O 1
ATOM 676 N N . ILE A 1 85 ? 10.828 0.487 -0.436 1.00 96.94 85 ILE A N 1
ATOM 677 C CA . ILE A 1 85 ? 9.943 0.640 -1.597 1.00 96.94 85 ILE A CA 1
ATOM 678 C C . ILE A 1 85 ? 10.318 1.914 -2.349 1.00 96.94 85 ILE A C 1
ATOM 680 O O . ILE A 1 85 ? 10.303 3.002 -1.775 1.00 96.94 85 ILE A O 1
ATOM 684 N N . TYR A 1 86 ? 10.631 1.792 -3.637 1.00 96.25 86 TYR A N 1
ATOM 685 C CA . TYR A 1 86 ? 10.700 2.938 -4.544 1.00 96.25 86 TYR A CA 1
ATOM 686 C C . TYR A 1 86 ? 9.331 3.202 -5.154 1.00 96.25 86 TYR A C 1
ATOM 688 O O . TYR A 1 86 ? 8.611 2.262 -5.484 1.00 96.25 86 TYR A O 1
ATOM 696 N N . PHE A 1 87 ? 9.007 4.470 -5.376 1.00 95.88 87 PHE A N 1
ATOM 697 C CA . PHE A 1 87 ? 7.784 4.865 -6.066 1.00 95.88 87 PHE A CA 1
ATOM 698 C C . PHE A 1 87 ? 8.135 5.533 -7.389 1.00 95.88 87 PHE A C 1
ATOM 700 O O . PHE A 1 87 ? 8.998 6.411 -7.447 1.00 95.88 87 PHE A O 1
ATOM 707 N N . GLU A 1 88 ? 7.452 5.122 -8.454 1.00 93.56 88 GLU A N 1
ATOM 708 C CA . GLU A 1 88 ? 7.580 5.747 -9.771 1.00 93.56 88 GLU A CA 1
ATOM 709 C C . GLU A 1 88 ? 7.180 7.230 -9.743 1.00 93.56 88 GLU A C 1
ATOM 711 O O . GLU A 1 88 ? 7.811 8.063 -10.395 1.00 93.56 88 GLU A O 1
ATOM 716 N N . SER A 1 89 ? 6.159 7.573 -8.958 1.00 93.69 89 SER A N 1
ATOM 717 C CA . SER A 1 89 ? 5.567 8.907 -8.920 1.00 93.69 89 SER A CA 1
ATOM 718 C C . SER A 1 89 ? 4.971 9.243 -7.547 1.00 93.69 89 SER A C 1
ATOM 720 O O . SER A 1 89 ? 4.772 8.374 -6.692 1.00 93.69 89 SER A O 1
ATOM 722 N N . ARG A 1 90 ? 4.672 10.533 -7.324 1.00 95.25 90 ARG A N 1
ATOM 723 C CA . ARG A 1 90 ? 4.071 11.008 -6.064 1.00 95.25 90 ARG A CA 1
ATOM 724 C C . ARG A 1 90 ? 2.666 10.455 -5.841 1.00 95.25 90 ARG A C 1
ATOM 726 O O . ARG A 1 90 ? 2.309 10.193 -4.701 1.00 95.25 90 ARG A O 1
ATOM 733 N N . ASP A 1 91 ? 1.880 10.253 -6.896 1.00 96.06 91 ASP A N 1
ATOM 734 C CA . ASP A 1 91 ? 0.536 9.682 -6.770 1.00 96.06 91 ASP A CA 1
ATOM 735 C C . ASP A 1 91 ? 0.582 8.215 -6.318 1.00 96.06 91 ASP A C 1
ATOM 737 O O . ASP A 1 91 ? -0.190 7.823 -5.445 1.00 96.06 91 ASP A O 1
ATOM 741 N N . VAL A 1 92 ? 1.544 7.428 -6.813 1.00 96.19 92 VAL A N 1
ATOM 742 C CA . VAL A 1 92 ? 1.760 6.046 -6.359 1.00 96.19 92 VAL A CA 1
ATOM 743 C C . VAL A 1 92 ? 2.211 6.016 -4.895 1.00 96.19 92 VAL A C 1
ATOM 745 O O . VAL A 1 92 ? 1.692 5.226 -4.104 1.00 96.19 92 VAL A O 1
ATOM 748 N N . GLN A 1 93 ? 3.119 6.914 -4.498 1.00 97.00 93 GLN A N 1
ATOM 749 C CA . GLN A 1 93 ? 3.506 7.072 -3.093 1.00 97.00 93 GLN A CA 1
ATOM 750 C C . GLN A 1 93 ? 2.306 7.453 -2.213 1.00 97.00 93 GLN A C 1
ATOM 752 O O . GLN A 1 93 ? 2.122 6.878 -1.141 1.00 97.00 93 GLN A O 1
ATOM 757 N N . GLN A 1 94 ? 1.463 8.384 -2.664 1.00 96.69 94 GLN A N 1
ATOM 758 C CA . GLN A 1 94 ? 0.279 8.807 -1.921 1.00 96.69 94 GLN A CA 1
ATOM 759 C C . GLN A 1 94 ? -0.714 7.654 -1.744 1.00 96.69 94 GLN A C 1
ATOM 761 O O . GLN A 1 94 ? -1.257 7.496 -0.655 1.00 96.69 94 GLN A O 1
ATOM 766 N N . LYS A 1 95 ? -0.913 6.810 -2.765 1.00 97.12 95 LYS A N 1
ATOM 767 C CA . LYS A 1 95 ? -1.751 5.602 -2.671 1.00 97.12 95 LYS A CA 1
ATOM 768 C C . LYS A 1 95 ? -1.209 4.593 -1.661 1.00 97.12 95 LYS A C 1
ATOM 770 O O . LYS A 1 95 ? -1.988 3.999 -0.920 1.00 97.12 95 LYS A O 1
ATOM 775 N N . PHE A 1 96 ? 0.112 4.425 -1.595 1.00 97.56 96 PHE A N 1
ATOM 776 C CA . PHE A 1 96 ? 0.750 3.609 -0.561 1.00 97.56 96 PHE A CA 1
ATOM 777 C C . PHE A 1 96 ? 0.532 4.189 0.841 1.00 97.56 96 PHE A C 1
ATOM 779 O O . PHE A 1 96 ? 0.129 3.460 1.741 1.00 97.56 96 PHE A O 1
ATOM 786 N N . ILE A 1 97 ? 0.735 5.498 1.024 1.00 95.94 97 ILE A N 1
ATOM 787 C CA . ILE A 1 97 ? 0.495 6.164 2.312 1.00 95.94 97 ILE A CA 1
ATOM 788 C C . ILE A 1 97 ? -0.969 6.007 2.721 1.00 95.94 97 ILE A C 1
ATOM 790 O O . ILE A 1 97 ? -1.231 5.599 3.846 1.00 95.94 97 ILE A O 1
ATOM 794 N N . GLN A 1 98 ? -1.907 6.261 1.803 1.00 94.75 98 GLN A N 1
ATOM 795 C CA . GLN A 1 98 ? -3.344 6.119 2.041 1.00 94.75 98 GLN A CA 1
ATOM 796 C C . GLN A 1 98 ? -3.721 4.709 2.496 1.00 94.75 98 GLN A C 1
ATOM 798 O O . GLN A 1 98 ? -4.511 4.571 3.423 1.00 94.75 98 GLN A O 1
ATOM 803 N N . LEU A 1 99 ? -3.120 3.679 1.893 1.00 95.06 99 LEU A N 1
ATOM 804 C CA . LEU A 1 99 ? -3.342 2.284 2.273 1.00 95.06 99 LEU A CA 1
ATOM 805 C C . LEU A 1 99 ? -2.911 1.985 3.722 1.00 95.06 99 LEU A C 1
ATOM 807 O O . LEU A 1 99 ? -3.462 1.083 4.346 1.00 95.06 99 LEU A O 1
ATOM 811 N N . LEU A 1 100 ? -1.936 2.727 4.256 1.00 94.75 100 LEU A N 1
ATOM 812 C CA . LEU A 1 100 ? -1.452 2.578 5.632 1.00 94.75 100 LEU A CA 1
ATOM 813 C C . LEU A 1 100 ? -2.191 3.458 6.646 1.00 94.75 100 LEU A C 1
ATOM 815 O O . LEU A 1 100 ? -1.996 3.282 7.849 1.00 94.75 100 LEU A O 1
ATOM 819 N N . MET A 1 101 ? -3.001 4.419 6.197 1.00 94.25 101 MET A N 1
ATOM 820 C CA . MET A 1 101 ? -3.727 5.299 7.107 1.00 94.25 101 MET A CA 1
ATOM 821 C C . MET A 1 101 ? -4.822 4.529 7.838 1.00 94.25 101 MET A C 1
ATOM 823 O O . MET A 1 101 ? -5.520 3.690 7.273 1.00 94.25 101 MET A O 1
ATOM 827 N N . HIS A 1 102 ? -5.023 4.874 9.103 1.00 93.88 102 HIS A N 1
ATOM 828 C CA . HIS A 1 102 ? -6.175 4.411 9.855 1.00 93.88 102 HIS A CA 1
ATOM 829 C C . HIS A 1 102 ? -7.320 5.378 9.598 1.00 93.88 102 HIS A C 1
ATOM 831 O O . HIS A 1 102 ? -7.323 6.472 10.147 1.00 93.88 102 HIS A O 1
ATOM 837 N N . THR A 1 103 ? -8.271 5.006 8.751 1.00 93.94 103 THR A N 1
ATOM 838 C CA . THR A 1 103 ? -9.453 5.820 8.445 1.00 93.94 103 THR A CA 1
ATOM 839 C C . THR A 1 103 ? -10.723 5.067 8.817 1.00 93.94 103 THR A C 1
ATOM 841 O O . THR A 1 103 ? -10.749 3.836 8.873 1.00 93.94 103 THR A O 1
ATOM 844 N N . CYS A 1 104 ? -11.784 5.812 9.117 1.00 93.25 104 CYS A N 1
ATOM 845 C CA . CYS A 1 104 ? -13.105 5.230 9.314 1.00 93.25 104 CYS A CA 1
ATOM 846 C C . CYS A 1 104 ? -13.743 4.932 7.952 1.00 93.25 104 CYS A C 1
ATOM 848 O O . CYS A 1 104 ? -13.681 5.759 7.049 1.00 93.25 104 CYS A O 1
ATOM 850 N N . SER A 1 105 ? -14.373 3.765 7.807 1.00 90.31 105 SER A N 1
ATOM 851 C CA . SER A 1 105 ? -15.073 3.369 6.578 1.00 90.31 105 SER A CA 1
ATOM 852 C C . SER A 1 105 ? -16.519 3.872 6.493 1.00 90.31 105 SER A C 1
ATOM 854 O O . SER A 1 105 ? -17.144 3.733 5.446 1.00 90.31 105 SER A O 1
ATOM 856 N N . ILE A 1 106 ? -17.060 4.417 7.587 1.00 93.38 106 ILE A N 1
ATOM 857 C CA . ILE A 1 106 ? -18.461 4.857 7.693 1.00 93.38 106 ILE A CA 1
ATOM 858 C C . ILE A 1 106 ? -18.556 6.380 7.652 1.00 93.38 106 ILE A C 1
ATOM 860 O O . ILE A 1 106 ? -19.450 6.936 7.020 1.00 93.38 106 ILE A O 1
ATOM 864 N N . CYS A 1 107 ? -17.640 7.072 8.327 1.00 92.00 107 CYS A N 1
ATOM 865 C CA . CYS A 1 107 ? -17.592 8.523 8.267 1.00 92.00 107 CYS A CA 1
ATOM 866 C C . CYS A 1 107 ? -17.088 8.981 6.895 1.00 92.00 107 CYS A C 1
ATOM 868 O O . CYS A 1 107 ? -16.066 8.508 6.413 1.00 92.00 107 CYS A O 1
ATOM 870 N N . HIS A 1 108 ? -17.765 9.971 6.317 1.00 80.06 108 HIS A N 1
ATOM 871 C CA . HIS A 1 108 ? -17.282 10.686 5.131 1.00 80.06 108 HIS A CA 1
ATOM 872 C C . HIS A 1 108 ? -16.204 11.733 5.461 1.00 80.06 108 HIS A C 1
ATOM 874 O O . HIS A 1 108 ? -15.675 12.385 4.567 1.00 80.06 108 HIS A O 1
ATOM 880 N N . GLU A 1 109 ? -15.891 11.917 6.745 1.00 72.62 109 GLU A N 1
ATOM 881 C CA . GLU A 1 109 ? -14.792 12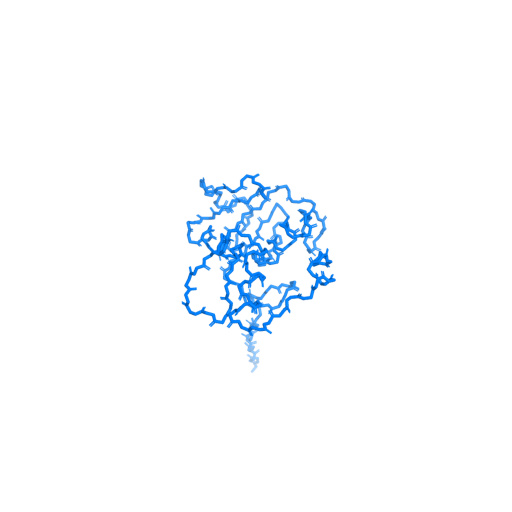.764 7.200 1.00 72.62 109 GLU A CA 1
ATOM 882 C C . GLU A 1 109 ? -13.463 12.06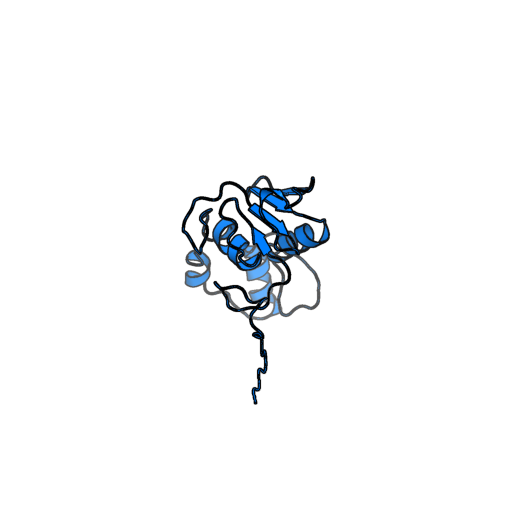9 6.870 1.00 72.62 109 GLU A C 1
ATOM 884 O O . GLU A 1 109 ? -13.182 10.989 7.390 1.00 72.62 109 GLU A O 1
ATOM 889 N N . GLU A 1 110 ? -12.623 12.691 6.034 1.00 67.00 110 GLU A N 1
ATOM 890 C CA . GLU A 1 110 ? -11.285 12.195 5.657 1.00 67.00 110 GLU A CA 1
ATOM 891 C C . GLU A 1 110 ? -10.259 12.312 6.804 1.00 67.00 110 GLU A C 1
ATOM 893 O O . GLU A 1 110 ? -9.102 12.689 6.610 1.00 67.00 110 GLU A O 1
ATOM 898 N N . GLN A 1 111 ? -10.664 12.021 8.040 1.00 82.00 111 GLN A N 1
ATOM 899 C CA . GLN A 1 111 ? -9.764 12.079 9.178 1.00 82.00 111 GLN A CA 1
ATOM 900 C C . GLN A 1 111 ? -8.961 10.779 9.283 1.00 82.00 111 GLN A C 1
ATOM 902 O O . GLN A 1 111 ? -9.493 9.711 9.592 1.00 82.00 111 GLN A O 1
ATOM 907 N N . ALA A 1 112 ? -7.651 10.881 9.057 1.00 90.88 112 ALA A N 1
ATOM 908 C CA . ALA A 1 112 ? -6.712 9.829 9.416 1.00 90.88 112 ALA A CA 1
ATOM 909 C C . ALA A 1 112 ? -6.451 9.861 10.931 1.00 90.88 112 ALA A C 1
ATOM 911 O O . ALA A 1 112 ? -6.016 10.872 11.487 1.00 90.88 112 ALA A O 1
ATOM 912 N N . PHE A 1 113 ? -6.704 8.742 11.603 1.00 93.50 113 PHE A N 1
ATOM 913 C CA . PHE A 1 113 ? -6.365 8.532 13.005 1.00 93.50 113 PHE A CA 1
ATOM 914 C C . PHE A 1 113 ? -4.862 8.280 13.157 1.00 93.50 113 PHE A C 1
ATOM 916 O O . PHE A 1 113 ? -4.223 7.657 12.307 1.00 93.50 113 PHE A O 1
ATOM 923 N N . SER A 1 114 ? -4.294 8.728 14.277 1.00 92.56 114 SER A N 1
ATOM 924 C CA . SER A 1 114 ? -2.855 8.617 14.553 1.00 92.56 114 SER A CA 1
ATOM 925 C C . SER A 1 114 ? -2.363 7.174 14.695 1.00 92.56 114 SER A C 1
ATOM 927 O O . SER A 1 114 ? -1.188 6.899 14.465 1.00 92.56 114 SER A O 1
ATOM 929 N N . ASN A 1 115 ? -3.241 6.251 15.091 1.00 93.69 115 ASN A N 1
ATOM 930 C CA . ASN A 1 115 ? -2.959 4.826 15.231 1.00 93.69 115 ASN A CA 1
ATOM 931 C C . ASN A 1 115 ? -4.261 4.004 15.185 1.00 93.69 115 ASN A C 1
ATOM 933 O O . ASN A 1 115 ? -5.368 4.545 15.272 1.00 93.69 115 ASN A O 1
ATOM 937 N N . PHE A 1 116 ? -4.125 2.681 15.079 1.00 93.19 116 PHE A N 1
ATOM 938 C CA . PHE A 1 116 ? -5.267 1.768 15.030 1.00 93.19 116 PHE A CA 1
ATOM 939 C C . PHE A 1 116 ? -6.130 1.802 16.303 1.00 93.19 116 PHE A C 1
ATOM 941 O O . PHE A 1 116 ? -7.343 1.637 16.215 1.00 93.19 116 PHE A O 1
ATOM 948 N N . HIS A 1 117 ? -5.547 2.054 17.481 1.00 94.56 117 HIS A N 1
ATOM 949 C CA . HIS A 1 117 ? -6.306 2.134 18.734 1.00 94.56 117 HIS A CA 1
ATOM 950 C C . HIS A 1 117 ? -7.276 3.323 18.734 1.00 94.56 117 HIS A C 1
ATOM 952 O O . HIS A 1 117 ? -8.437 3.163 19.099 1.00 94.56 117 HIS A O 1
ATOM 958 N N . ALA A 1 118 ? -6.842 4.483 18.236 1.00 95.31 118 ALA A N 1
ATOM 959 C CA . ALA A 1 118 ? -7.701 5.652 18.064 1.00 95.31 118 ALA A CA 1
ATOM 960 C C . ALA A 1 118 ? -8.854 5.382 17.078 1.00 95.31 118 ALA A C 1
ATOM 962 O O . ALA A 1 118 ? -9.994 5.759 17.353 1.00 95.31 118 ALA A O 1
ATOM 963 N N . LEU A 1 119 ? -8.591 4.663 15.978 1.00 95.38 119 LEU A N 1
ATOM 964 C CA . LEU A 1 119 ? -9.643 4.210 15.061 1.00 95.38 119 LEU A CA 1
ATOM 965 C C . LEU A 1 119 ? -10.602 3.213 15.737 1.00 95.38 119 LEU A C 1
ATOM 967 O O . LEU A 1 119 ? -11.817 3.343 15.599 1.00 95.38 119 LEU A O 1
ATOM 971 N N . LYS A 1 120 ? -10.089 2.233 16.491 1.00 95.19 120 LYS A N 1
ATOM 972 C CA . LYS A 1 120 ? -10.906 1.265 17.245 1.00 95.19 120 LYS A CA 1
ATOM 973 C C . LYS A 1 120 ? -11.829 1.974 18.238 1.00 95.19 120 LYS A C 1
ATOM 975 O O . LYS A 1 120 ? -13.016 1.661 18.311 1.00 95.19 120 LYS A O 1
ATOM 980 N N . ASP A 1 121 ? -11.302 2.956 18.960 1.00 95.56 121 ASP A N 1
ATOM 981 C CA . ASP A 1 121 ? -12.064 3.776 19.897 1.00 95.56 121 ASP A CA 1
ATOM 982 C C . ASP A 1 121 ? -13.154 4.596 19.206 1.00 95.56 121 ASP A C 1
ATOM 984 O O . ASP A 1 121 ? -14.270 4.686 19.722 1.00 95.56 121 ASP A O 1
ATOM 988 N N . HIS A 1 122 ? -12.850 5.165 18.039 1.00 95.50 122 HIS A N 1
ATOM 989 C CA . HIS A 1 122 ? -13.822 5.875 17.216 1.00 95.50 122 HIS A CA 1
ATOM 990 C C . HIS A 1 122 ? -14.963 4.958 16.762 1.00 95.50 122 HIS A C 1
ATOM 992 O O . HIS A 1 122 ? -16.126 5.303 16.964 1.00 95.50 122 HIS A O 1
ATOM 998 N N . MET A 1 123 ? -14.645 3.780 16.211 1.00 95.62 123 MET A N 1
ATOM 999 C CA . MET A 1 123 ? -15.654 2.817 15.751 1.00 95.62 123 MET A CA 1
ATOM 1000 C C . MET A 1 123 ? -16.585 2.394 16.889 1.00 95.62 123 MET A C 1
ATOM 1002 O O . MET A 1 123 ? -17.801 2.378 16.710 1.00 95.62 123 MET A O 1
ATOM 1006 N N . ARG A 1 124 ? -16.034 2.165 18.087 1.00 96.31 124 ARG A N 1
ATOM 1007 C CA . ARG A 1 124 ? -16.831 1.841 19.275 1.00 96.31 124 ARG A CA 1
ATOM 1008 C C . ARG A 1 124 ? -17.736 2.999 19.697 1.00 96.31 124 ARG A C 1
ATOM 1010 O O . ARG A 1 124 ? -18.902 2.777 19.988 1.00 96.31 124 ARG A O 1
ATOM 1017 N N . LYS A 1 125 ? -17.207 4.227 19.769 1.00 96.19 125 LYS A N 1
ATOM 1018 C CA . LYS A 1 125 ? -17.933 5.389 20.319 1.00 96.19 125 LYS A CA 1
ATOM 1019 C C . LYS A 1 125 ? -18.963 5.986 19.356 1.00 96.19 125 LYS A C 1
ATOM 1021 O O . LYS A 1 125 ? -20.000 6.442 19.816 1.00 96.19 125 LYS A O 1
ATOM 1026 N N . LYS A 1 126 ? -18.659 6.047 18.054 1.00 96.19 126 LYS A N 1
ATOM 1027 C CA . LYS A 1 126 ? -19.491 6.730 17.042 1.00 96.19 126 LYS A CA 1
ATOM 1028 C C . LYS A 1 126 ? -20.377 5.769 16.245 1.00 96.19 126 LYS A C 1
ATOM 1030 O O . LYS A 1 126 ? -21.389 6.203 15.709 1.00 96.19 126 LYS A O 1
ATOM 1035 N N . HIS A 1 127 ? -19.994 4.494 16.148 1.00 96.12 127 HIS A N 1
ATOM 1036 C CA . HIS A 1 127 ? -20.692 3.505 15.319 1.00 96.12 127 HIS A CA 1
ATOM 1037 C C . HIS A 1 127 ? -21.152 2.264 16.088 1.00 96.12 127 HIS A C 1
ATOM 1039 O O . HIS A 1 127 ? -21.773 1.404 15.478 1.00 96.12 127 HIS A O 1
ATOM 1045 N N . GLU A 1 128 ? -20.833 2.146 17.384 1.00 96.69 128 GLU A N 1
ATOM 1046 C CA . GLU A 1 128 ? -21.146 0.961 18.201 1.00 96.69 128 GLU A CA 1
ATOM 1047 C C . GLU A 1 128 ? -20.610 -0.349 17.579 1.00 96.69 128 GLU A C 1
ATOM 1049 O O . GLU A 1 128 ? -21.119 -1.443 17.813 1.00 96.69 128 GLU A O 1
ATOM 1054 N N . LEU A 1 129 ? -19.540 -0.239 16.779 1.00 96.38 129 LEU A N 1
ATOM 1055 C CA . LEU A 1 129 ? -18.881 -1.354 16.105 1.00 96.38 129 LEU A CA 1
ATOM 1056 C C . LEU A 1 129 ? -17.545 -1.676 16.768 1.00 96.38 129 LEU A C 1
ATOM 1058 O O . LEU A 1 129 ? -16.778 -0.792 17.155 1.00 96.38 129 LEU A O 1
ATOM 1062 N N . HIS A 1 130 ? -17.236 -2.967 16.839 1.00 95.56 130 HIS A N 1
ATOM 1063 C CA . HIS A 1 130 ? -16.059 -3.480 17.524 1.00 95.56 130 HIS A CA 1
ATOM 1064 C C . HIS A 1 130 ? -15.185 -4.291 16.567 1.00 95.56 130 HIS A C 1
ATOM 1066 O O . HIS A 1 130 ? -15.665 -5.189 15.879 1.00 95.56 130 HIS A O 1
ATOM 1072 N N . TYR A 1 131 ? -13.882 -4.010 16.563 1.00 94.38 131 TYR A N 1
ATOM 1073 C CA . TYR A 1 131 ? -12.905 -4.923 15.974 1.00 94.38 131 TYR A CA 1
ATOM 1074 C C . TYR A 1 131 ? -12.676 -6.108 16.918 1.00 94.38 131 TYR A C 1
ATOM 1076 O O . TYR A 1 131 ? -12.520 -5.911 18.123 1.00 94.38 131 TYR A O 1
ATOM 1084 N N . CYS A 1 132 ? -12.633 -7.324 16.369 1.00 95.19 132 CYS A N 1
ATOM 1085 C CA . CYS A 1 132 ? -12.311 -8.532 17.126 1.00 95.19 132 CYS A CA 1
ATOM 1086 C C . CYS A 1 132 ? -10.833 -8.525 17.541 1.00 95.19 132 CYS A C 1
ATOM 1088 O O . CYS A 1 132 ? -9.955 -8.531 16.677 1.00 95.19 132 CYS A O 1
ATOM 1090 N N . ASP A 1 133 ? -10.561 -8.555 18.846 1.00 91.56 133 ASP A N 1
ATOM 1091 C CA . ASP A 1 133 ? -9.196 -8.499 19.385 1.00 91.56 133 ASP A CA 1
ATOM 1092 C C . ASP A 1 133 ? -8.340 -9.690 18.956 1.00 91.56 133 ASP A C 1
ATOM 1094 O O . ASP A 1 133 ? -7.216 -9.504 18.493 1.00 91.56 133 ASP A O 1
ATOM 1098 N N . LEU A 1 134 ? -8.920 -10.894 18.960 1.00 94.12 134 LEU A N 1
ATOM 1099 C CA . LEU A 1 134 ? -8.241 -12.097 18.477 1.00 94.12 134 LEU A CA 1
ATOM 1100 C C . LEU A 1 134 ? -7.824 -11.957 17.010 1.00 94.12 134 LEU A C 1
ATOM 1102 O O . LEU A 1 134 ? -6.713 -12.335 16.646 1.00 94.12 134 LEU A O 1
ATOM 1106 N N . CYS A 1 135 ? -8.686 -11.393 16.160 1.00 93.06 135 CYS A N 1
ATOM 1107 C CA . CYS A 1 135 ? -8.342 -11.167 14.758 1.00 93.06 135 CYS A CA 1
ATOM 1108 C C . CYS A 1 135 ? -7.251 -10.103 14.621 1.00 93.06 135 CYS A C 1
ATOM 1110 O O . CYS A 1 135 ? -6.316 -10.302 13.854 1.00 93.06 135 CYS A O 1
ATOM 1112 N N . VAL A 1 136 ? -7.350 -8.995 15.362 1.00 90.81 136 VAL A N 1
ATOM 1113 C CA . VAL A 1 136 ? -6.384 -7.889 15.279 1.00 90.81 136 VAL A CA 1
ATOM 1114 C C . VAL A 1 136 ? -4.978 -8.343 15.670 1.00 90.81 136 VAL A C 1
ATOM 1116 O O . VAL A 1 136 ? -4.007 -8.007 14.992 1.00 90.81 136 VAL A O 1
ATOM 1119 N N . GLU A 1 137 ? -4.864 -9.144 16.724 1.00 90.25 137 GLU A N 1
ATOM 1120 C CA . GLU A 1 137 ? -3.586 -9.683 17.194 1.00 90.25 137 GLU A CA 1
ATOM 1121 C C . GLU A 1 137 ? -2.981 -10.714 16.225 1.00 90.25 137 GLU A C 1
ATOM 1123 O O . GLU A 1 137 ? -1.758 -10.860 16.157 1.00 90.25 137 GLU A O 1
ATOM 1128 N N . ASN A 1 138 ? -3.824 -11.382 15.427 1.00 89.56 138 ASN A N 1
ATOM 1129 C CA . ASN A 1 138 ? -3.449 -12.491 14.543 1.00 89.56 138 ASN A CA 1
ATOM 1130 C C . ASN A 1 138 ? -3.638 -12.184 13.046 1.00 89.56 138 ASN A C 1
ATOM 1132 O O . ASN A 1 138 ? -3.744 -13.094 12.234 1.00 89.56 138 ASN A O 1
ATOM 1136 N N . LEU A 1 139 ? -3.640 -10.908 12.654 1.00 84.31 139 LEU A N 1
ATOM 1137 C CA . LEU A 1 139 ? -3.824 -10.440 11.267 1.00 84.31 139 LEU A CA 1
ATOM 1138 C C . LEU A 1 139 ? -2.720 -10.865 10.268 1.00 84.31 139 LEU A C 1
ATOM 1140 O O . LEU A 1 139 ? -2.816 -10.517 9.088 1.00 84.31 139 LEU A O 1
ATOM 1144 N N . LYS A 1 140 ? -1.667 -11.552 10.729 1.00 71.94 140 LYS A N 1
ATOM 1145 C CA . LYS A 1 140 ? -0.486 -11.916 9.930 1.00 71.94 140 LYS A CA 1
ATOM 1146 C C . LYS A 1 140 ? -0.793 -13.013 8.919 1.00 71.94 140 LYS A C 1
ATOM 1148 O O . LYS A 1 140 ? -1.393 -14.031 9.313 1.00 71.94 140 LYS A O 1
#

Foldseek 3Di:
DDDDDDDDDPQPQAAPVPRDGAQKWKAALVLDTGHPLVCCCCCPVVVAQADPVPRHRGQAIEIDRDRDNPVPQDQDPAADPVRRYGYSDPVSVVVSVVSPFLDDPPDPPPDTDPDVVRSQVCCCPPPVDHDDPVCVVVVD